Protein AF-A0A0B8NYB8-F1 (afdb_monomer_lite)

Radius of gyration: 12.92 Å; chains: 1; bounding box: 24×27×41 Å

Sequence (79 a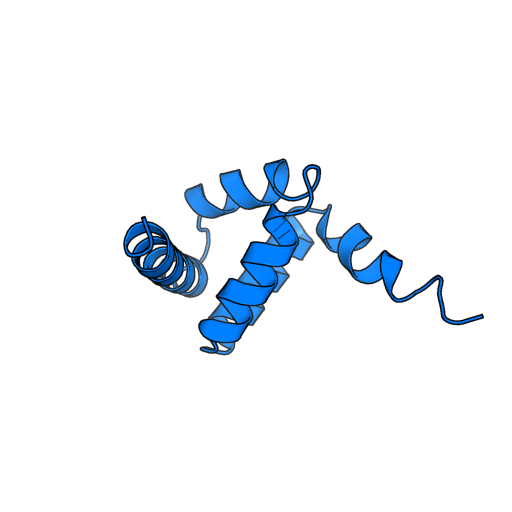a):
MLIAIAGRCWTPLQQQAIAEQFLIRLAETNNQNLFNQLFADLVMLPKLRIIILPMLHQAPSKALAEALLTLQAQTKGKQ

Foldseek 3Di:
DPPVVVVCPCVVVLDLVVVLVVLLVVLVVVCLVVSLVVLVVQCVDVSRVVSVVVCQVVVVDPSSVVSSVVSVVVVVVPD

Organism: NCBI:txid1481914

InterPro domains:
  IPR021936 Protein of unknown function DUF3549 [PF12069] (1-71)

pLDDT: mean 74.06, std 12.4, range [41.16, 85.75]

Secondary structure (DSSP, 8-state):
--HHHHTTSSSGGGSHHHHHHHHHHHHHTT-HHHHHHHHHHHHHSHHHHHHHHHHHHH--SHHHHHHHHHHHHHHHTT-

Structure (mmCIF, N/CA/C/O backbone):
data_AF-A0A0B8NYB8-F1
#
_entry.id   AF-A0A0B8NYB8-F1
#
loop_
_atom_site.group_PDB
_atom_site.id
_atom_site.type_symbol
_atom_site.label_atom_id
_atom_site.label_alt_id
_atom_site.label_comp_id
_atom_site.label_asym_id
_atom_site.label_entity_id
_atom_site.label_seq_id
_atom_site.pdbx_PDB_ins_code
_atom_site.Cartn_x
_atom_site.Cartn_y
_atom_site.Cartn_z
_atom_site.occupancy
_atom_site.B_iso_or_equiv
_atom_site.auth_seq_id
_atom_site.auth_comp_id
_atom_site.auth_asym_id
_atom_site.auth_atom_id
_atom_site.pdbx_PDB_model_num
ATOM 1 N N . MET A 1 1 ? -3.076 7.237 -30.342 1.00 45.81 1 MET A N 1
ATOM 2 C CA . MET A 1 1 ? -2.096 6.436 -29.570 1.00 45.81 1 MET A CA 1
ATOM 3 C C . MET A 1 1 ? -2.173 6.819 -28.090 1.00 45.81 1 MET A C 1
ATOM 5 O O . MET A 1 1 ? -1.441 7.691 -27.657 1.00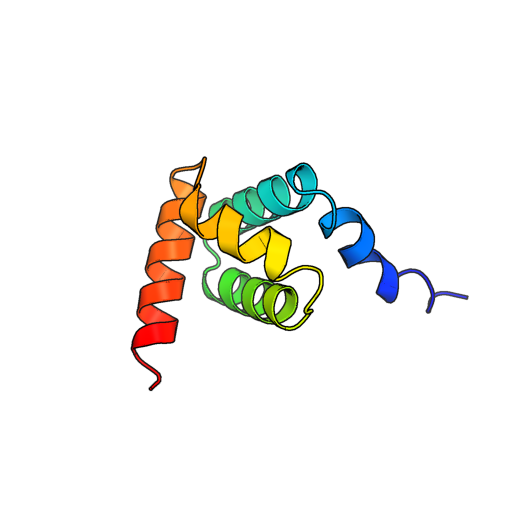 45.81 1 MET A O 1
ATOM 9 N N . LEU A 1 2 ? -3.080 6.215 -27.315 1.00 50.66 2 LEU A N 1
ATOM 10 C CA . LEU A 1 2 ? -3.176 6.419 -25.852 1.00 50.66 2 LEU A CA 1
ATOM 11 C C . LEU A 1 2 ? -3.332 5.095 -25.082 1.00 50.66 2 LEU A C 1
ATOM 13 O O . LEU A 1 2 ? -3.581 5.086 -23.886 1.00 50.66 2 LEU A O 1
ATOM 17 N N . ILE A 1 3 ? -3.147 3.958 -25.756 1.00 48.25 3 ILE A N 1
ATOM 18 C CA . ILE A 1 3 ? -3.293 2.627 -25.145 1.00 48.25 3 ILE A CA 1
ATOM 19 C C . ILE A 1 3 ? -1.953 2.144 -24.541 1.00 48.25 3 ILE A C 1
ATOM 21 O O . ILE A 1 3 ? -1.928 1.245 -23.711 1.00 48.25 3 ILE A O 1
ATOM 25 N N . ALA A 1 4 ? -0.828 2.805 -24.849 1.00 46.00 4 ALA A N 1
ATOM 26 C CA . ALA A 1 4 ? 0.494 2.455 -24.310 1.00 46.00 4 ALA A CA 1
ATOM 27 C C . ALA A 1 4 ? 0.833 3.100 -22.946 1.00 46.00 4 ALA A C 1
ATOM 29 O O . ALA A 1 4 ? 1.847 2.743 -22.348 1.00 46.00 4 ALA A O 1
ATOM 30 N N . ILE A 1 5 ? 0.024 4.049 -22.453 1.00 50.12 5 ILE A N 1
ATOM 31 C CA . ILE A 1 5 ? 0.324 4.797 -21.215 1.00 50.12 5 ILE A CA 1
ATOM 32 C C . ILE A 1 5 ? -0.428 4.212 -20.008 1.00 50.12 5 ILE A C 1
ATOM 34 O O . ILE A 1 5 ? 0.153 4.098 -18.933 1.00 50.12 5 ILE A O 1
ATOM 38 N N . ALA A 1 6 ? -1.661 3.725 -20.185 1.00 48.91 6 ALA A N 1
ATOM 39 C CA . ALA A 1 6 ? -2.435 3.137 -19.084 1.00 48.91 6 ALA A CA 1
ATOM 40 C C . ALA A 1 6 ? -1.857 1.795 -18.582 1.00 48.91 6 ALA A C 1
ATOM 42 O O . ALA A 1 6 ? -1.890 1.522 -17.388 1.00 48.91 6 ALA A O 1
ATOM 43 N N . GLY A 1 7 ? -1.222 1.003 -19.457 1.00 46.22 7 GLY A N 1
ATOM 44 C CA . GLY A 1 7 ? -0.491 -0.213 -19.061 1.00 46.22 7 GLY A CA 1
ATOM 45 C C . GLY A 1 7 ? 0.857 0.042 -18.361 1.00 46.22 7 GLY A C 1
ATOM 46 O O . GLY A 1 7 ? 1.484 -0.903 -17.889 1.00 46.22 7 GLY A O 1
ATOM 47 N N . ARG A 1 8 ? 1.320 1.304 -18.291 1.00 52.06 8 ARG A N 1
ATOM 48 C CA . ARG A 1 8 ? 2.635 1.710 -17.754 1.00 52.06 8 ARG A CA 1
ATOM 49 C C . ARG A 1 8 ? 2.599 2.336 -16.360 1.00 52.06 8 ARG A C 1
ATOM 51 O O . ARG A 1 8 ? 3.668 2.611 -15.826 1.00 52.06 8 ARG A O 1
ATOM 58 N N . CYS A 1 9 ? 1.437 2.553 -15.739 1.00 55.78 9 CYS A N 1
ATOM 59 C CA . CYS A 1 9 ? 1.393 3.151 -14.393 1.00 55.78 9 CYS A CA 1
ATOM 60 C C . CYS A 1 9 ? 2.009 2.255 -13.309 1.00 55.78 9 CYS A C 1
ATOM 62 O O . CYS A 1 9 ? 2.358 2.736 -12.237 1.00 55.78 9 CYS A O 1
ATOM 64 N N . TRP A 1 10 ? 2.168 0.960 -13.583 1.00 63.75 10 TRP A N 1
ATOM 65 C CA . TRP A 1 10 ? 2.658 -0.009 -12.605 1.00 63.75 10 TRP A CA 1
ATOM 66 C C . TRP A 1 10 ? 4.118 -0.403 -12.812 1.00 63.75 10 TRP A C 1
ATOM 68 O O . TRP A 1 10 ? 4.751 -0.930 -11.902 1.00 63.75 10 TRP A O 1
ATOM 78 N N . THR A 1 11 ? 4.679 -0.103 -13.987 1.00 64.75 11 THR A N 1
ATOM 79 C CA . THR A 1 11 ? 6.117 -0.208 -14.258 1.00 64.75 11 THR A CA 1
ATOM 80 C C . THR A 1 11 ? 6.956 0.592 -13.249 1.00 64.75 11 THR A C 1
ATOM 82 O O . THR A 1 11 ? 7.900 0.024 -12.707 1.00 64.75 11 THR A O 1
ATOM 85 N N . PRO A 1 12 ? 6.630 1.859 -12.908 1.00 64.94 12 PRO A N 1
ATOM 86 C CA . PRO A 1 12 ? 7.356 2.572 -11.860 1.00 64.94 12 PRO A CA 1
ATOM 87 C C . PRO A 1 12 ? 7.100 1.995 -10.458 1.00 64.94 12 PRO A C 1
ATOM 89 O O . PRO A 1 12 ? 8.010 2.028 -9.640 1.00 64.94 12 PRO A O 1
ATOM 92 N N . LEU A 1 13 ? 5.942 1.371 -10.191 1.00 68.94 13 LEU A N 1
ATOM 93 C CA . LEU A 1 13 ? 5.703 0.633 -8.936 1.00 68.94 13 LEU A CA 1
ATOM 94 C C . LEU A 1 13 ? 6.541 -0.650 -8.797 1.00 68.94 13 LEU A C 1
ATOM 96 O O . LEU A 1 13 ? 6.578 -1.238 -7.721 1.00 68.94 13 LEU A O 1
ATOM 100 N N . GLN A 1 14 ? 7.257 -1.080 -9.842 1.00 69.12 14 GLN A N 1
ATOM 101 C CA . GLN A 1 14 ? 8.275 -2.126 -9.697 1.00 69.12 14 GLN A CA 1
ATOM 102 C C . GLN A 1 14 ? 9.493 -1.638 -8.899 1.00 69.12 14 GLN A C 1
ATOM 104 O O . GLN A 1 14 ? 10.284 -2.456 -8.435 1.00 69.12 14 GLN A O 1
ATOM 109 N N . GLN A 1 15 ? 9.663 -0.324 -8.727 1.00 76.06 15 GLN A N 1
ATOM 110 C CA . GLN A 1 15 ? 10.653 0.225 -7.812 1.00 76.06 15 GLN A CA 1
ATOM 111 C C . GLN A 1 15 ? 10.077 0.249 -6.396 1.00 76.06 15 GLN A C 1
ATOM 113 O O . GLN A 1 15 ? 9.065 0.902 -6.140 1.00 76.06 15 GLN A O 1
ATOM 118 N N . GLN A 1 16 ? 10.765 -0.416 -5.465 1.00 74.19 16 GLN A N 1
ATOM 119 C CA . GLN A 1 16 ? 10.363 -0.499 -4.059 1.00 74.19 16 GLN A CA 1
ATOM 120 C C . GLN A 1 16 ? 10.069 0.883 -3.455 1.00 74.19 16 GLN A C 1
ATOM 122 O O . GLN A 1 16 ? 9.023 1.064 -2.846 1.00 74.19 16 GLN A O 1
ATOM 127 N N . ALA A 1 17 ? 10.919 1.881 -3.713 1.00 78.31 17 ALA A N 1
ATOM 128 C CA . ALA A 1 17 ? 10.739 3.242 -3.202 1.00 78.31 17 ALA A CA 1
ATOM 129 C C . ALA A 1 17 ? 9.458 3.941 -3.706 1.00 78.31 17 ALA A C 1
ATOM 131 O O . ALA A 1 17 ? 8.885 4.767 -2.995 1.00 78.31 17 ALA A O 1
ATOM 132 N N . ILE A 1 18 ? 9.005 3.634 -4.928 1.00 81.44 18 ILE A N 1
ATOM 133 C CA . ILE A 1 18 ? 7.778 4.208 -5.503 1.00 81.44 18 ILE A CA 1
ATOM 134 C C . ILE A 1 18 ? 6.552 3.496 -4.934 1.00 81.44 18 ILE A C 1
ATOM 136 O O . ILE A 1 18 ? 5.596 4.154 -4.533 1.00 81.44 18 ILE A O 1
ATOM 140 N N . ALA A 1 19 ? 6.582 2.163 -4.876 1.00 80.25 19 ALA A N 1
ATOM 141 C CA . ALA A 1 19 ? 5.507 1.374 -4.282 1.00 80.25 19 ALA A CA 1
ATOM 142 C C . ALA A 1 19 ? 5.312 1.704 -2.796 1.00 80.25 19 ALA A C 1
ATOM 144 O O . ALA A 1 19 ? 4.179 1.859 -2.351 1.00 80.25 19 ALA A O 1
ATOM 145 N N . GLU A 1 20 ? 6.401 1.891 -2.052 1.00 81.00 20 GLU A N 1
ATOM 146 C CA . GLU A 1 20 ? 6.358 2.300 -0.651 1.00 81.00 20 GLU A CA 1
ATOM 147 C C . GLU A 1 20 ? 5.708 3.680 -0.487 1.00 81.00 20 GLU A C 1
ATOM 149 O O . GLU A 1 20 ? 4.725 3.810 0.240 1.00 81.00 20 GLU A O 1
ATOM 154 N N . GLN A 1 21 ? 6.178 4.698 -1.220 1.00 80.50 21 GLN A N 1
ATOM 155 C CA . GLN A 1 21 ? 5.581 6.040 -1.178 1.00 80.50 21 GLN A CA 1
ATOM 156 C C . GLN A 1 21 ? 4.111 6.043 -1.606 1.00 80.50 21 GLN A C 1
ATOM 158 O O . GLN A 1 21 ? 3.299 6.758 -1.020 1.00 80.50 21 GLN A O 1
ATOM 163 N N . PHE A 1 22 ? 3.752 5.237 -2.605 1.00 83.81 22 PHE A N 1
ATOM 164 C CA . PHE A 1 22 ? 2.374 5.097 -3.063 1.00 83.81 22 PHE A CA 1
ATOM 165 C C . PHE A 1 22 ? 1.474 4.490 -1.982 1.00 83.81 22 PHE A C 1
ATOM 167 O O . PHE A 1 22 ? 0.395 5.016 -1.713 1.00 83.81 22 PHE A O 1
ATOM 174 N N . LEU A 1 23 ? 1.933 3.424 -1.323 1.00 80.50 23 LEU A N 1
ATOM 175 C CA . LEU A 1 23 ? 1.214 2.791 -0.221 1.00 80.50 23 LEU A CA 1
ATOM 176 C C . LEU A 1 23 ? 1.092 3.720 0.994 1.00 80.50 23 LEU A C 1
ATOM 178 O O . LEU A 1 23 ? 0.024 3.774 1.600 1.00 80.50 23 LEU A O 1
ATOM 182 N N . ILE A 1 24 ? 2.142 4.482 1.322 1.00 82.94 24 ILE A N 1
ATOM 183 C CA . ILE A 1 24 ? 2.101 5.501 2.379 1.00 82.94 24 ILE A CA 1
ATOM 184 C C . ILE A 1 24 ? 1.057 6.565 2.036 1.00 82.94 24 ILE A C 1
ATOM 186 O O . ILE A 1 24 ? 0.179 6.829 2.851 1.00 82.94 24 ILE A O 1
ATOM 190 N N . ARG A 1 25 ? 1.082 7.118 0.816 1.00 83.19 25 ARG A N 1
ATOM 191 C CA . ARG A 1 25 ? 0.083 8.097 0.360 1.00 83.19 25 ARG A CA 1
ATOM 192 C C . ARG A 1 25 ? -1.339 7.549 0.408 1.00 83.19 25 ARG A C 1
ATOM 194 O O . ARG A 1 25 ? -2.249 8.252 0.836 1.00 83.19 25 ARG A O 1
ATOM 201 N N . LEU A 1 26 ? -1.546 6.302 -0.007 1.00 83.00 26 LEU A N 1
ATOM 202 C CA . LEU A 1 26 ? -2.854 5.657 0.090 1.00 83.00 26 LEU A CA 1
ATOM 203 C C . LEU A 1 26 ? -3.307 5.497 1.542 1.00 83.00 26 LEU A C 1
ATOM 205 O O . LEU A 1 26 ? -4.461 5.785 1.851 1.00 83.00 26 LEU A O 1
ATOM 209 N N . ALA A 1 27 ? -2.415 5.087 2.440 1.00 83.62 27 ALA A N 1
ATOM 210 C CA . ALA A 1 27 ? -2.733 4.997 3.860 1.00 83.62 27 ALA A CA 1
ATOM 211 C C . ALA A 1 27 ? -3.073 6.377 4.459 1.00 83.62 27 ALA A C 1
ATOM 213 O O . ALA A 1 27 ? -4.035 6.500 5.216 1.00 83.62 27 ALA A O 1
ATOM 214 N N . GLU A 1 28 ? -2.365 7.436 4.052 1.00 84.25 28 GLU A N 1
ATOM 215 C CA . GLU A 1 28 ? -2.660 8.821 4.450 1.00 84.25 28 GLU A CA 1
ATOM 216 C C . GLU A 1 28 ? -4.040 9.299 3.978 1.00 84.25 28 GLU A C 1
ATOM 218 O O . GLU A 1 28 ? -4.686 10.085 4.669 1.00 84.25 28 GLU A O 1
ATOM 223 N N . THR A 1 29 ? -4.538 8.810 2.836 1.00 82.00 29 THR A N 1
ATOM 224 C CA . THR A 1 29 ? -5.880 9.180 2.346 1.00 82.00 29 THR A CA 1
ATOM 225 C C . THR A 1 29 ? -7.037 8.604 3.170 1.00 82.00 29 THR A C 1
ATOM 227 O O . THR A 1 29 ? -8.187 8.898 2.848 1.00 82.00 29 THR A O 1
ATOM 230 N N . ASN A 1 30 ? -6.771 7.792 4.206 1.00 76.06 30 ASN A N 1
ATOM 231 C CA . ASN A 1 30 ? -7.766 7.176 5.103 1.00 76.06 30 ASN A CA 1
ATOM 232 C C . ASN A 1 30 ? -8.868 6.364 4.378 1.00 76.06 30 ASN A C 1
ATOM 234 O O . ASN A 1 30 ? -9.913 6.042 4.937 1.00 76.06 30 ASN A O 1
ATOM 238 N N . ASN A 1 31 ? -8.644 6.014 3.109 1.00 82.44 31 ASN A N 1
ATOM 239 C CA . ASN A 1 31 ? -9.602 5.310 2.267 1.00 82.44 31 ASN A CA 1
ATOM 240 C C . ASN A 1 31 ? -9.253 3.822 2.200 1.00 82.44 31 ASN A C 1
ATOM 242 O O . ASN A 1 31 ? -8.725 3.329 1.201 1.00 82.44 31 ASN A O 1
ATOM 246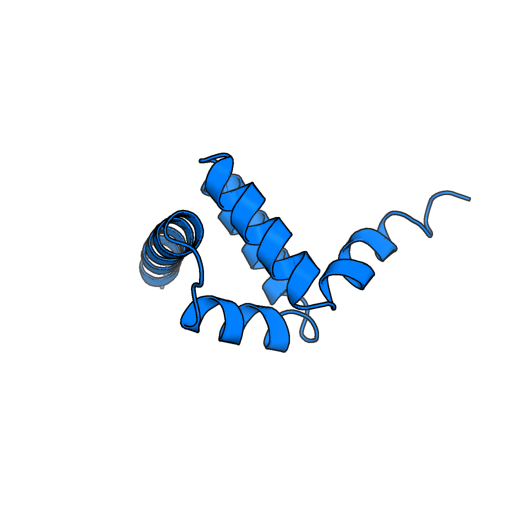 N N . GLN A 1 32 ? -9.586 3.089 3.264 1.00 79.81 32 GLN A N 1
ATOM 247 C CA . GLN A 1 32 ? -9.259 1.665 3.385 1.00 79.81 32 GLN A CA 1
ATOM 248 C C . GLN A 1 32 ? -9.817 0.820 2.228 1.00 79.81 32 GLN A C 1
ATOM 250 O O . GLN A 1 32 ? -9.162 -0.108 1.763 1.00 79.81 32 GLN A O 1
ATOM 255 N N . ASN A 1 33 ? -11.012 1.146 1.723 1.00 84.94 33 ASN A N 1
ATOM 256 C CA . ASN A 1 33 ? -11.610 0.410 0.608 1.00 84.94 33 ASN A CA 1
ATOM 257 C C . ASN A 1 33 ? -10.769 0.531 -0.676 1.00 84.94 33 ASN A C 1
ATOM 259 O O . ASN A 1 33 ? -10.475 -0.476 -1.317 1.00 84.94 33 ASN A O 1
ATOM 263 N N . LEU A 1 34 ? -10.310 1.747 -1.000 1.00 83.31 34 LEU A N 1
ATOM 264 C CA . LEU A 1 34 ? -9.408 1.980 -2.132 1.00 83.31 34 LEU A CA 1
ATOM 265 C C . LEU A 1 34 ? -8.039 1.344 -1.900 1.00 83.31 34 LEU A C 1
ATOM 267 O O . LEU A 1 34 ? -7.505 0.730 -2.821 1.00 83.31 34 LEU A O 1
ATOM 271 N N . PHE A 1 35 ? -7.495 1.446 -0.681 1.00 85.75 35 PHE A N 1
ATOM 272 C CA . PHE A 1 35 ? -6.240 0.789 -0.311 1.00 85.75 35 PHE A CA 1
ATOM 273 C C . PHE A 1 35 ? -6.317 -0.712 -0.589 1.00 85.75 35 PHE A C 1
ATOM 275 O O . PHE A 1 35 ? -5.460 -1.248 -1.280 1.00 85.75 35 PHE A O 1
ATOM 282 N N . ASN A 1 36 ? -7.375 -1.380 -0.129 1.00 85.19 36 ASN A N 1
ATOM 283 C CA . ASN A 1 36 ? -7.558 -2.811 -0.336 1.00 85.19 36 ASN A CA 1
ATOM 284 C C . ASN A 1 36 ? -7.712 -3.181 -1.810 1.00 85.19 36 ASN A C 1
ATOM 286 O O . ASN A 1 36 ? -7.142 -4.179 -2.238 1.00 85.19 36 ASN A O 1
ATOM 290 N N . GLN A 1 37 ? -8.480 -2.404 -2.579 1.00 83.44 37 GLN A N 1
ATOM 291 C CA . GLN A 1 37 ? -8.671 -2.650 -4.009 1.00 83.44 37 GLN A CA 1
ATOM 292 C C . GLN A 1 37 ? -7.355 -2.511 -4.774 1.00 83.44 37 GLN A C 1
ATOM 294 O O . GLN A 1 37 ? -6.979 -3.423 -5.503 1.00 83.44 37 GLN A O 1
ATOM 299 N N . LEU A 1 38 ? -6.627 -1.413 -4.561 1.00 83.56 38 LEU A N 1
ATOM 300 C CA . LEU A 1 38 ? -5.329 -1.183 -5.195 1.00 83.56 38 LEU A CA 1
ATOM 301 C C . LEU A 1 38 ? -4.305 -2.218 -4.741 1.00 83.56 38 LEU A C 1
ATOM 303 O O . LEU A 1 38 ? -3.583 -2.766 -5.56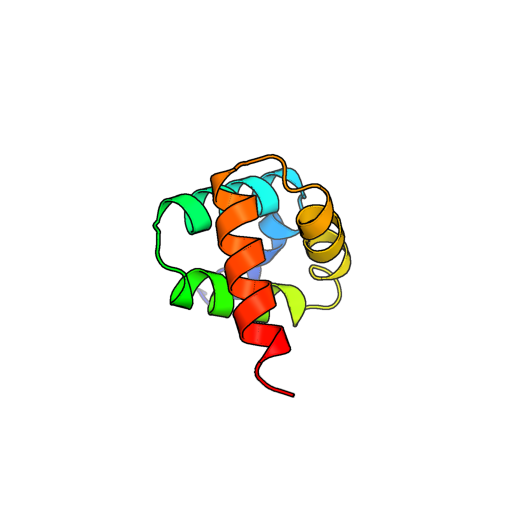3 1.00 83.56 38 LEU A O 1
ATOM 307 N N . PHE A 1 39 ? -4.274 -2.545 -3.451 1.00 83.62 39 PHE A N 1
ATOM 308 C CA . PHE A 1 39 ? -3.395 -3.578 -2.923 1.00 83.62 39 PHE A CA 1
ATOM 309 C C . PHE A 1 39 ? -3.688 -4.945 -3.550 1.00 83.62 39 PHE A C 1
ATOM 311 O O . PHE A 1 39 ? -2.755 -5.617 -3.985 1.00 83.62 39 PHE A O 1
ATOM 318 N N . ALA A 1 40 ? -4.963 -5.344 -3.634 1.00 83.06 40 ALA A N 1
ATOM 319 C CA . ALA A 1 40 ? -5.390 -6.590 -4.268 1.00 83.06 40 ALA A CA 1
ATOM 320 C C . ALA A 1 40 ? -4.943 -6.656 -5.735 1.00 83.06 40 ALA A C 1
ATOM 322 O O . ALA A 1 40 ? -4.414 -7.678 -6.171 1.00 83.06 40 ALA A O 1
ATOM 323 N N . ASP A 1 41 ? -5.084 -5.550 -6.463 1.00 83.75 41 ASP A N 1
ATOM 324 C CA . ASP A 1 41 ? -4.658 -5.434 -7.855 1.00 83.75 41 ASP A CA 1
ATOM 325 C C . ASP A 1 41 ? -3.121 -5.581 -7.966 1.00 83.75 41 ASP A C 1
ATOM 327 O O . ASP A 1 41 ? -2.607 -6.354 -8.780 1.00 83.75 41 ASP A O 1
ATOM 331 N N . LEU A 1 42 ? -2.359 -4.934 -7.075 1.00 80.50 42 LEU A N 1
ATOM 332 C CA . LEU A 1 42 ? -0.894 -5.024 -7.043 1.00 80.50 42 LEU A CA 1
ATOM 333 C C . LEU A 1 42 ? -0.391 -6.440 -6.738 1.00 80.50 42 LEU A C 1
ATOM 335 O O . LEU A 1 42 ? 0.556 -6.907 -7.376 1.00 80.50 42 LEU A O 1
ATOM 339 N N . VAL A 1 43 ? -1.009 -7.146 -5.787 1.00 82.06 43 VAL A N 1
ATOM 340 C CA . VAL A 1 43 ? -0.620 -8.530 -5.465 1.00 82.06 43 VAL A CA 1
ATOM 341 C C . VAL A 1 43 ? -1.126 -9.550 -6.484 1.00 82.06 43 VAL A C 1
ATOM 343 O O . VAL A 1 43 ? -0.546 -10.635 -6.577 1.00 82.06 43 VAL A O 1
ATOM 346 N N . MET A 1 44 ? -2.149 -9.215 -7.281 1.00 82.94 44 MET A N 1
ATOM 347 C CA . MET A 1 44 ? -2.567 -10.039 -8.420 1.00 82.94 44 MET A CA 1
ATOM 348 C C . MET A 1 44 ? -1.479 -10.132 -9.494 1.00 82.94 44 MET A C 1
ATOM 350 O O . MET A 1 44 ? -1.412 -11.137 -10.205 1.00 82.94 44 MET A O 1
ATOM 354 N N . LEU A 1 45 ? -0.567 -9.155 -9.583 1.00 82.56 45 LEU A N 1
ATOM 355 C CA . LEU A 1 45 ? 0.589 -9.269 -10.465 1.00 82.56 45 LEU A CA 1
ATOM 356 C C . LEU A 1 45 ? 1.750 -10.030 -9.803 1.00 82.56 45 LEU A C 1
ATOM 358 O O . LEU A 1 45 ? 2.353 -9.546 -8.840 1.00 82.56 45 LEU A O 1
ATOM 362 N N . PRO A 1 46 ? 2.195 -11.164 -10.378 1.00 78.56 46 PRO A N 1
ATOM 363 C CA . PRO A 1 46 ? 3.226 -12.010 -9.775 1.00 78.56 46 PRO A CA 1
ATOM 364 C C . PRO A 1 46 ? 4.590 -11.325 -9.614 1.00 78.56 46 PRO A C 1
ATOM 366 O O . PRO A 1 46 ? 5.356 -11.704 -8.733 1.00 78.56 46 PRO A O 1
ATOM 369 N N . LYS A 1 47 ? 4.896 -10.304 -10.424 1.00 80.94 47 LYS A N 1
ATOM 370 C CA . LYS A 1 47 ? 6.135 -9.516 -10.302 1.00 80.94 47 LYS A CA 1
ATOM 371 C C . LYS A 1 47 ? 6.081 -8.518 -9.144 1.00 80.94 47 LYS A C 1
ATOM 373 O O . LYS A 1 47 ? 7.080 -8.333 -8.461 1.00 80.94 47 LYS A O 1
ATOM 378 N N . LEU A 1 48 ? 4.925 -7.892 -8.923 1.00 79.19 48 LEU A N 1
ATOM 379 C CA . LEU A 1 48 ? 4.748 -6.889 -7.874 1.00 79.19 48 LEU A CA 1
ATOM 380 C C . LEU A 1 48 ? 4.494 -7.527 -6.520 1.00 79.19 48 LEU A C 1
ATOM 382 O O . LEU A 1 48 ? 5.029 -7.045 -5.533 1.00 79.19 48 LEU A O 1
ATOM 386 N N . ARG A 1 49 ? 3.772 -8.651 -6.454 1.00 81.19 49 ARG A N 1
ATOM 387 C CA . ARG A 1 49 ? 3.535 -9.344 -5.181 1.00 81.19 49 ARG A CA 1
ATOM 388 C C . ARG A 1 49 ? 4.842 -9.661 -4.441 1.00 81.19 49 ARG A C 1
ATOM 390 O O . ARG A 1 49 ? 4.902 -9.493 -3.234 1.00 81.19 49 ARG A O 1
ATOM 397 N N . ILE A 1 50 ? 5.906 -10.046 -5.154 1.00 81.69 50 ILE A N 1
ATOM 398 C CA . ILE A 1 50 ? 7.220 -10.370 -4.561 1.00 81.69 50 ILE A CA 1
ATOM 399 C C . ILE A 1 50 ? 7.890 -9.126 -3.953 1.00 81.69 50 ILE A C 1
ATOM 401 O O . ILE A 1 50 ? 8.706 -9.254 -3.051 1.00 81.69 50 ILE A O 1
ATOM 405 N N . ILE A 1 51 ? 7.515 -7.930 -4.408 1.00 80.69 51 ILE A N 1
ATOM 406 C CA . ILE A 1 51 ? 8.003 -6.637 -3.919 1.00 80.69 51 ILE A CA 1
ATOM 407 C C . ILE A 1 51 ? 7.090 -6.111 -2.790 1.00 80.69 51 ILE A C 1
ATOM 409 O O . ILE A 1 51 ? 7.569 -5.635 -1.765 1.00 80.69 51 ILE A O 1
ATOM 413 N N . ILE A 1 52 ? 5.769 -6.257 -2.942 1.00 80.25 52 ILE A N 1
ATOM 414 C CA . ILE A 1 52 ? 4.735 -5.751 -2.025 1.00 80.25 52 ILE A CA 1
ATOM 415 C C . ILE A 1 52 ? 4.611 -6.597 -0.746 1.00 80.25 52 ILE A C 1
ATOM 417 O O . ILE A 1 52 ? 4.499 -6.037 0.343 1.00 80.25 52 ILE A O 1
ATOM 421 N N . LEU A 1 53 ? 4.666 -7.934 -0.836 1.00 80.62 53 LEU A N 1
ATOM 422 C CA . LEU A 1 53 ? 4.593 -8.824 0.335 1.00 80.62 53 LEU A CA 1
ATOM 423 C C . LEU A 1 53 ? 5.694 -8.565 1.380 1.00 80.62 53 LEU A C 1
ATOM 425 O O . LEU A 1 53 ? 5.364 -8.484 2.562 1.00 80.62 53 LEU A O 1
ATOM 429 N N . PRO A 1 54 ? 6.987 -8.443 1.022 1.00 79.56 54 PRO A N 1
ATOM 430 C CA . PRO A 1 54 ? 8.010 -8.123 2.013 1.00 79.56 54 PRO A CA 1
ATOM 431 C C . PRO A 1 54 ? 7.861 -6.701 2.567 1.00 79.56 54 PRO A C 1
ATOM 433 O O . PRO A 1 54 ? 8.092 -6.505 3.756 1.00 79.56 54 PRO A O 1
ATOM 436 N N . MET A 1 55 ? 7.396 -5.730 1.770 1.00 74.25 55 MET A N 1
ATOM 437 C CA . MET A 1 55 ? 7.092 -4.377 2.264 1.00 74.25 55 MET A CA 1
ATOM 438 C C . MET A 1 55 ? 6.011 -4.365 3.349 1.00 74.25 55 MET A C 1
ATOM 440 O O . MET A 1 55 ? 6.100 -3.587 4.297 1.00 74.25 55 MET A O 1
ATOM 444 N N . LEU A 1 56 ? 5.034 -5.269 3.256 1.00 74.12 56 LEU A N 1
ATOM 445 C CA . LEU A 1 56 ? 3.987 -5.435 4.264 1.00 74.12 56 LEU A CA 1
ATOM 446 C C . LEU A 1 56 ? 4.556 -5.827 5.637 1.00 74.12 56 LEU A C 1
ATOM 448 O O . LEU A 1 56 ? 4.049 -5.383 6.662 1.00 74.12 56 LEU A O 1
ATOM 452 N N . HIS A 1 57 ? 5.629 -6.622 5.657 1.00 70.00 57 HIS A N 1
ATOM 453 C CA . HIS A 1 57 ? 6.303 -7.034 6.891 1.00 70.00 57 HIS A CA 1
ATOM 454 C C . HIS A 1 57 ? 7.283 -5.988 7.434 1.00 70.00 57 HIS A C 1
ATOM 456 O O . HIS A 1 57 ? 7.531 -5.965 8.634 1.00 70.00 57 HIS A O 1
ATOM 462 N N . GLN A 1 58 ? 7.856 -5.146 6.570 1.00 68.75 58 GLN A N 1
ATOM 463 C CA . GLN A 1 58 ? 8.808 -4.105 6.974 1.00 68.75 58 GLN A CA 1
ATOM 464 C C . GLN A 1 58 ? 8.113 -2.835 7.490 1.00 68.75 58 GLN A C 1
ATOM 466 O O . GLN A 1 58 ? 8.725 -2.100 8.256 1.00 68.75 58 GLN A O 1
ATOM 471 N N . ALA A 1 59 ? 6.859 -2.592 7.070 1.00 63.25 59 ALA A N 1
ATOM 472 C CA . ALA A 1 59 ? 5.952 -1.522 7.508 1.00 63.25 59 ALA A CA 1
ATOM 473 C C . ALA A 1 59 ? 6.658 -0.259 8.065 1.00 63.25 59 ALA A C 1
ATOM 475 O O . ALA A 1 59 ? 6.530 0.054 9.250 1.00 63.25 59 ALA A O 1
ATOM 476 N N . PRO A 1 60 ? 7.389 0.496 7.222 1.00 63.84 60 PRO A N 1
ATOM 477 C CA . PRO A 1 60 ? 8.258 1.585 7.679 1.00 63.84 60 PRO A CA 1
ATOM 478 C C . PRO A 1 60 ? 7.500 2.798 8.245 1.00 63.84 60 PRO A C 1
ATOM 480 O O . PRO A 1 60 ? 8.098 3.651 8.895 1.00 63.84 60 PRO A O 1
ATOM 483 N N . SER A 1 61 ? 6.185 2.893 8.015 1.00 71.94 61 SER A N 1
ATOM 484 C CA . SER A 1 61 ? 5.341 4.002 8.472 1.00 71.94 61 SER A CA 1
ATOM 485 C C . SER A 1 61 ? 4.150 3.502 9.287 1.00 71.94 61 SER A C 1
ATOM 487 O O . SER A 1 61 ? 3.524 2.503 8.931 1.00 71.94 61 SER A O 1
ATOM 489 N N . LYS A 1 62 ? 3.792 4.236 10.351 1.00 79.50 62 LYS A N 1
ATOM 490 C CA . LYS A 1 62 ? 2.643 3.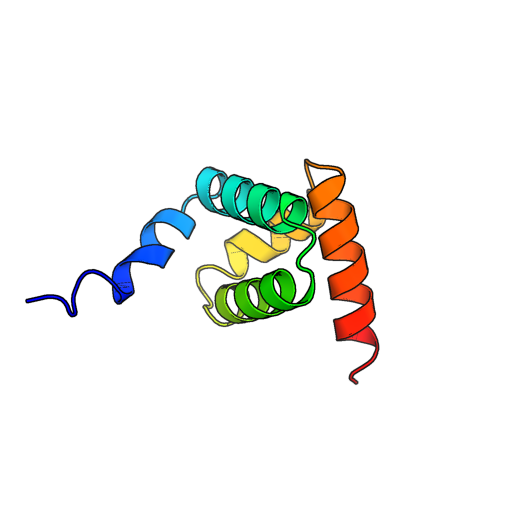921 11.220 1.00 79.50 62 LYS A CA 1
ATOM 491 C C . LYS A 1 62 ? 1.321 3.868 10.451 1.00 79.50 62 LYS A C 1
ATOM 493 O O . LYS A 1 62 ? 0.573 2.915 10.626 1.00 79.50 62 LYS A O 1
ATOM 498 N N . ALA A 1 63 ? 1.074 4.832 9.559 1.00 80.38 63 ALA A N 1
ATOM 499 C CA . ALA A 1 63 ? -0.150 4.868 8.754 1.00 80.38 63 ALA A CA 1
ATOM 500 C C . ALA A 1 63 ? -0.265 3.626 7.857 1.00 80.38 63 ALA A C 1
ATOM 502 O O . ALA A 1 63 ? -1.322 3.004 7.760 1.00 80.38 63 ALA A O 1
ATOM 503 N N . LEU A 1 64 ? 0.853 3.222 7.244 1.00 81.81 64 LEU A N 1
ATOM 504 C CA . LEU A 1 64 ? 0.899 2.011 6.436 1.00 81.81 64 LEU A CA 1
ATOM 505 C C . LEU A 1 64 ? 0.672 0.766 7.303 1.00 81.81 64 LEU A C 1
ATOM 507 O O . LEU A 1 64 ? -0.123 -0.087 6.929 1.00 81.81 64 LEU A O 1
ATOM 511 N N . ALA A 1 65 ? 1.307 0.673 8.474 1.00 82.75 65 ALA A N 1
ATOM 512 C CA . ALA A 1 65 ? 1.107 -0.439 9.401 1.00 82.75 65 ALA A CA 1
ATOM 513 C C . ALA A 1 65 ? -0.368 -0.594 9.822 1.00 82.75 65 ALA A C 1
ATOM 515 O O . ALA A 1 65 ? -0.887 -1.709 9.817 1.00 82.75 65 ALA A O 1
ATOM 516 N N . GLU A 1 66 ? -1.062 0.506 10.123 1.00 84.12 66 GLU A N 1
ATOM 517 C CA . GLU A 1 66 ? -2.492 0.512 10.471 1.00 84.12 66 GLU A CA 1
ATOM 518 C C . GLU A 1 66 ? -3.387 0.084 9.298 1.00 84.12 66 GLU A C 1
ATOM 520 O O . GLU A 1 66 ? -4.273 -0.764 9.462 1.00 84.12 66 GLU A O 1
ATOM 525 N N . ALA A 1 67 ? -3.127 0.603 8.094 1.00 83.75 67 ALA A N 1
ATOM 526 C CA . ALA A 1 67 ? -3.851 0.207 6.886 1.00 83.75 67 ALA A CA 1
ATOM 527 C C . ALA A 1 67 ? -3.642 -1.283 6.564 1.00 83.75 67 ALA A C 1
ATOM 529 O O . ALA A 1 67 ? -4.577 -1.985 6.172 1.00 83.75 67 ALA A O 1
ATOM 530 N N . LEU A 1 68 ? -2.429 -1.796 6.785 1.00 81.94 68 LEU A N 1
ATOM 531 C CA . LEU A 1 68 ? -2.082 -3.204 6.603 1.00 81.94 68 LEU A CA 1
ATOM 532 C C . LEU A 1 68 ? -2.711 -4.113 7.665 1.00 81.94 68 LEU A C 1
ATOM 534 O O . LEU A 1 68 ? -3.175 -5.201 7.329 1.00 81.94 68 LEU A O 1
ATOM 538 N N . LEU A 1 69 ? -2.754 -3.684 8.929 1.00 82.75 69 LEU A N 1
ATOM 539 C CA . LEU A 1 69 ? -3.465 -4.377 10.012 1.00 82.75 69 LEU A CA 1
ATOM 540 C C . LEU A 1 69 ? -4.948 -4.532 9.670 1.00 82.75 69 LEU A C 1
ATOM 542 O O . LEU A 1 69 ? -5.506 -5.626 9.778 1.00 82.75 69 LEU A O 1
ATOM 546 N N . THR A 1 70 ? -5.562 -3.454 9.185 1.00 84.00 70 THR A N 1
ATOM 547 C CA . THR A 1 70 ? -6.971 -3.437 8.782 1.00 84.00 70 THR A CA 1
ATOM 548 C C . THR A 1 70 ? -7.218 -4.337 7.568 1.00 84.00 70 THR A C 1
ATOM 550 O O . THR A 1 70 ? -8.138 -5.158 7.581 1.00 84.00 70 THR A O 1
ATOM 553 N N . LEU A 1 71 ? -6.348 -4.275 6.554 1.00 82.75 71 LEU A N 1
ATOM 554 C CA . LEU A 1 71 ? -6.378 -5.174 5.397 1.00 82.75 71 LEU A CA 1
ATOM 555 C C . LEU A 1 71 ? -6.263 -6.650 5.822 1.00 82.75 71 LEU A C 1
ATOM 557 O O . LEU A 1 71 ? -7.007 -7.502 5.331 1.00 82.75 71 LEU A O 1
ATOM 561 N N . GLN A 1 72 ? -5.347 -6.980 6.737 1.00 78.81 72 GLN A N 1
ATOM 562 C CA . GLN A 1 72 ? -5.195 -8.346 7.245 1.00 78.81 72 GLN A CA 1
ATOM 563 C C . GLN A 1 72 ? -6.445 -8.822 7.989 1.00 78.81 72 GLN A C 1
ATOM 565 O O . GLN A 1 72 ? -6.869 -9.958 7.793 1.00 78.81 72 GLN A O 1
ATOM 570 N N . ALA A 1 73 ? -7.061 -7.968 8.808 1.00 80.62 73 ALA A N 1
ATOM 571 C CA . ALA A 1 73 ? -8.308 -8.300 9.493 1.00 80.62 73 ALA A CA 1
ATOM 572 C C . ALA A 1 73 ? -9.445 -8.593 8.495 1.00 80.62 73 ALA A C 1
ATOM 574 O O . ALA A 1 73 ? -10.194 -9.553 8.666 1.00 80.62 73 ALA A O 1
ATOM 575 N N . GLN A 1 74 ? -9.532 -7.818 7.411 1.00 77.62 74 GLN A N 1
ATOM 576 C CA . GLN A 1 74 ? -10.563 -7.983 6.383 1.00 77.62 74 GLN A CA 1
ATOM 577 C C . GLN A 1 74 ? -10.330 -9.190 5.466 1.00 77.62 74 GLN A C 1
ATOM 579 O O . GLN A 1 74 ? -11.292 -9.819 5.030 1.00 77.62 74 GLN A O 1
ATOM 584 N N . THR A 1 75 ? -9.074 -9.535 5.176 1.00 69.31 75 THR A N 1
ATOM 585 C CA . THR A 1 75 ? -8.739 -10.717 4.362 1.00 69.31 75 THR A CA 1
ATOM 586 C C . THR A 1 75 ? -8.855 -12.020 5.156 1.00 69.31 75 THR A C 1
ATOM 588 O O . THR A 1 75 ? -9.343 -13.006 4.612 1.00 69.31 75 THR A O 1
ATOM 591 N N . LYS A 1 76 ? -8.499 -12.028 6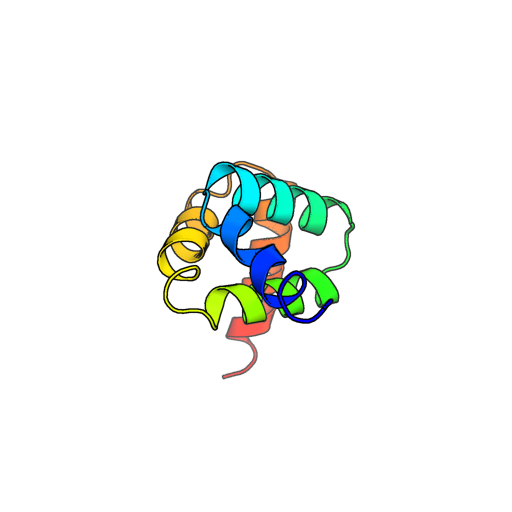.450 1.00 62.34 76 LYS A N 1
ATOM 592 C CA . LYS A 1 76 ? -8.646 -13.204 7.332 1.00 62.34 76 LYS A CA 1
ATOM 593 C C . LYS A 1 76 ? -10.102 -13.553 7.660 1.00 62.34 76 LYS A C 1
ATOM 595 O O . LYS A 1 76 ? -10.390 -14.713 7.913 1.00 62.34 76 LYS A O 1
ATOM 600 N N . GLY A 1 77 ? -11.017 -12.582 7.649 1.00 50.88 77 GLY A N 1
ATOM 601 C CA . GLY A 1 77 ? -12.441 -12.810 7.937 1.00 50.88 77 GLY A CA 1
ATOM 602 C C . GLY A 1 77 ? -13.266 -13.376 6.774 1.00 50.88 77 GLY A C 1
ATOM 603 O O . GLY A 1 77 ? -14.471 -13.550 6.926 1.00 50.88 77 GLY A O 1
ATOM 604 N N . LYS A 1 78 ? -12.658 -13.617 5.605 1.00 43.84 78 LYS A N 1
ATOM 605 C CA . LYS A 1 78 ? -13.356 -14.007 4.368 1.00 43.84 78 LYS A CA 1
ATOM 606 C C . LYS A 1 78 ? -12.992 -15.415 3.873 1.00 43.84 78 LYS A C 1
ATOM 608 O O . LYS A 1 78 ? -13.028 -15.650 2.665 1.00 43.84 78 LYS A O 1
ATOM 613 N N . GLN A 1 79 ? -12.618 -16.310 4.789 1.00 41.16 79 GLN A N 1
ATOM 614 C CA . GLN A 1 79 ? -12.301 -17.710 4.494 1.00 41.16 79 GLN A CA 1
ATOM 615 C C . GLN A 1 79 ? -13.421 -18.646 4.944 1.00 41.16 79 GLN A C 1
ATOM 617 O O . GLN A 1 79 ? -13.947 -18.430 6.058 1.00 41.16 79 GLN A O 1
#